Protein AF-A0A9X3LKQ3-F1 (afdb_monomer)

Mean predicted aligned error: 10.35 Å

pLDDT: mean 83.36, std 18.68, range [38.5, 97.44]

Nearest PDB structures (foldseek):
  5uvr-assembly1_A  TM=4.604E-01  e=7.797E-02  Pseudomonas aeruginosa
  2rjz-assembly1_B  TM=4.890E-01  e=1.522E-01  Pseudomonas aeruginosa PAO1
  2rjz-assembly1_A  TM=4.394E-01  e=2.474E-01  Pseudomonas aeruginosa PAO1
  3jc8-assembly1_Oa  TM=4.528E-01  e=5.793E-01  Myxococcus xanthus DK 1622
  3eoj-assembly1_A  TM=3.576E-01  e=2.062E-01  Prosthecochloris aestuarii

Structure (mmCIF, N/CA/C/O backbone):
data_AF-A0A9X3LKQ3-F1
#
_entry.id   AF-A0A9X3LKQ3-F1
#
loop_
_atom_site.group_PDB
_atom_site.id
_atom_site.type_symbol
_atom_site.label_atom_id
_atom_site.label_alt_id
_atom_site.label_comp_id
_atom_site.label_asym_id
_atom_site.label_entity_id
_atom_site.label_seq_id
_atom_site.pdbx_PDB_ins_code
_atom_site.Cartn_x
_atom_site.Cartn_y
_atom_site.Cartn_z
_atom_site.occupancy
_atom_site.B_iso_or_equiv
_atom_site.auth_seq_id
_atom_site.auth_comp_id
_atom_site.auth_asym_id
_atom_site.auth_atom_id
_atom_site.pdbx_PDB_model_num
ATOM 1 N N . MET A 1 1 ? -13.446 -62.967 35.010 1.00 42.59 1 MET A N 1
ATOM 2 C CA . MET A 1 1 ? -12.185 -63.269 34.289 1.00 42.59 1 MET A CA 1
ATOM 3 C C . MET A 1 1 ? -12.053 -62.316 33.106 1.00 42.59 1 MET A C 1
ATOM 5 O O . MET A 1 1 ? -13.062 -61.906 32.557 1.00 42.59 1 MET A O 1
ATOM 9 N N . LYS A 1 2 ? -10.825 -61.864 32.838 1.00 40.72 2 LYS A N 1
ATOM 10 C CA . LYS A 1 2 ? -10.453 -60.620 32.140 1.00 40.72 2 LYS A CA 1
ATOM 11 C C . LYS A 1 2 ? -10.626 -60.695 30.610 1.00 40.72 2 LYS A C 1
ATOM 13 O O . LYS A 1 2 ? -10.031 -61.564 29.980 1.00 40.72 2 LYS A O 1
ATOM 18 N N . SER A 1 3 ? -11.351 -59.740 30.025 1.00 40.75 3 SER A N 1
ATOM 19 C CA . SER A 1 3 ? -11.460 -59.526 28.573 1.00 40.75 3 SER A CA 1
ATOM 20 C C . SER A 1 3 ? -10.173 -58.905 28.017 1.00 40.75 3 SER A C 1
ATOM 22 O O . SER A 1 3 ? -9.785 -57.810 28.420 1.00 40.75 3 SER A O 1
ATOM 24 N N . ARG A 1 4 ? -9.495 -59.595 27.092 1.00 41.41 4 ARG A N 1
ATOM 25 C CA . ARG A 1 4 ? -8.286 -59.106 26.408 1.00 41.41 4 ARG A CA 1
ATOM 26 C C . ARG A 1 4 ? -8.652 -58.738 24.967 1.00 41.41 4 ARG A C 1
ATOM 28 O O . ARG A 1 4 ? -8.720 -59.603 24.105 1.00 41.41 4 ARG A O 1
ATOM 35 N N . ILE A 1 5 ? -8.896 -57.453 24.717 1.00 51.31 5 ILE A N 1
ATOM 36 C CA . ILE A 1 5 ? -9.089 -56.905 23.366 1.00 51.31 5 ILE A CA 1
ATOM 37 C C . ILE A 1 5 ? -7.702 -56.730 22.736 1.00 51.31 5 ILE A C 1
ATOM 39 O O . ILE A 1 5 ? -6.868 -55.982 23.240 1.00 51.31 5 ILE A O 1
ATOM 43 N N . THR A 1 6 ? -7.425 -57.474 21.666 1.00 46.53 6 THR A N 1
ATOM 44 C CA . THR A 1 6 ? -6.169 -57.405 20.907 1.00 46.53 6 THR A CA 1
ATOM 45 C C . THR A 1 6 ? -6.341 -56.466 19.718 1.00 46.53 6 THR A C 1
ATOM 47 O O . THR A 1 6 ? -6.842 -56.864 18.671 1.00 46.53 6 THR A O 1
ATOM 50 N N . THR A 1 7 ? -5.915 -55.213 19.856 1.00 48.91 7 THR A N 1
ATOM 51 C CA . THR A 1 7 ? -5.921 -54.247 18.748 1.00 48.91 7 THR A CA 1
ATOM 52 C C . THR A 1 7 ? -4.633 -54.398 17.939 1.00 48.91 7 THR A C 1
ATOM 54 O O . THR A 1 7 ? -3.566 -53.950 18.360 1.00 48.91 7 THR A O 1
ATOM 57 N N . ARG A 1 8 ? -4.702 -55.046 16.770 1.00 40.69 8 ARG A N 1
ATOM 58 C CA . ARG A 1 8 ? -3.599 -55.045 15.795 1.00 40.69 8 ARG A CA 1
ATOM 59 C C . ARG A 1 8 ? -3.522 -53.658 15.147 1.00 40.69 8 ARG A C 1
ATOM 61 O O . ARG A 1 8 ? -4.441 -53.260 14.441 1.00 40.69 8 ARG A O 1
ATOM 68 N N . ARG A 1 9 ? -2.441 -52.911 15.402 1.00 45.00 9 ARG A N 1
ATOM 69 C CA . ARG A 1 9 ? -2.123 -51.669 14.678 1.00 45.00 9 ARG A CA 1
ATOM 70 C C . ARG A 1 9 ? -1.637 -52.021 13.274 1.00 45.00 9 ARG A C 1
ATOM 72 O O . ARG A 1 9 ? -0.584 -52.633 13.122 1.00 45.00 9 ARG A O 1
ATOM 79 N N . THR A 1 10 ? -2.394 -51.616 12.266 1.00 48.59 10 THR A N 1
ATOM 80 C CA . THR A 1 10 ? -1.975 -51.641 10.863 1.00 48.59 10 THR A CA 1
ATOM 81 C C . THR A 1 10 ? -0.798 -50.672 10.669 1.00 48.59 10 THR A C 1
ATOM 83 O O . THR A 1 10 ? -0.885 -49.535 11.145 1.00 48.59 10 THR A O 1
ATOM 86 N N . PRO A 1 11 ? 0.304 -51.057 9.999 1.00 44.22 11 PRO A N 1
ATOM 87 C CA . PRO A 1 11 ? 1.369 -50.119 9.667 1.00 44.22 11 PRO A CA 1
ATOM 88 C C . PRO A 1 11 ? 0.859 -49.161 8.587 1.00 44.22 11 PRO A C 1
ATOM 90 O O . PRO A 1 11 ? 0.494 -49.587 7.494 1.00 44.22 11 PRO A O 1
ATOM 93 N N . ILE A 1 12 ? 0.820 -47.865 8.896 1.00 56.16 12 ILE A N 1
ATOM 94 C CA . ILE A 1 12 ? 0.547 -46.822 7.904 1.00 56.16 12 ILE A CA 1
ATOM 95 C C . ILE A 1 12 ? 1.735 -46.808 6.929 1.00 56.16 12 ILE A C 1
ATOM 97 O O . ILE A 1 12 ? 2.869 -46.619 7.385 1.00 56.16 12 ILE A O 1
ATOM 101 N N . PRO A 1 13 ? 1.530 -47.002 5.614 1.00 45.91 13 PRO A N 1
ATOM 102 C CA . PRO A 1 13 ? 2.606 -46.859 4.650 1.00 45.91 13 PRO A CA 1
ATOM 103 C C . PRO A 1 13 ? 3.106 -45.412 4.684 1.00 45.91 13 PRO A C 1
ATOM 105 O O . PRO A 1 13 ? 2.352 -44.465 4.453 1.00 45.91 13 PRO A O 1
ATOM 108 N N . ARG A 1 14 ? 4.395 -45.241 5.002 1.00 47.38 14 ARG A N 1
ATOM 109 C CA . ARG A 1 14 ? 5.134 -43.988 4.820 1.00 47.38 14 ARG A CA 1
ATOM 110 C C . ARG A 1 14 ? 5.293 -43.740 3.321 1.00 47.38 14 ARG A C 1
ATOM 112 O O . ARG A 1 14 ? 6.370 -43.918 2.762 1.00 47.38 14 ARG A O 1
ATOM 119 N N . SER A 1 15 ? 4.214 -43.323 2.674 1.00 44.22 15 SER A N 1
ATOM 120 C CA . SER A 1 15 ? 4.303 -42.610 1.410 1.00 44.22 15 SER A CA 1
ATOM 121 C C . SER A 1 15 ? 5.034 -41.314 1.723 1.00 44.22 15 SER A C 1
ATOM 123 O O . SER A 1 15 ? 4.549 -40.485 2.496 1.00 44.22 15 SER A O 1
ATOM 125 N N . ALA A 1 16 ? 6.251 -41.198 1.206 1.00 46.69 16 ALA A N 1
ATOM 126 C CA . ALA A 1 16 ? 7.078 -40.020 1.323 1.00 46.69 16 ALA A CA 1
ATOM 127 C C . ALA A 1 16 ? 6.279 -38.790 0.875 1.00 46.69 16 ALA A C 1
ATOM 129 O O . ALA A 1 16 ? 6.131 -38.528 -0.316 1.00 46.69 16 ALA A O 1
ATOM 130 N N . ILE A 1 17 ? 5.787 -38.003 1.834 1.00 48.41 17 ILE A N 1
ATOM 131 C CA . ILE A 1 17 ? 5.492 -36.596 1.590 1.00 48.41 17 ILE A CA 1
ATOM 132 C C . ILE A 1 17 ? 6.864 -35.936 1.458 1.00 48.41 17 ILE A C 1
ATOM 134 O O . ILE A 1 17 ? 7.395 -35.353 2.404 1.00 48.41 17 ILE A O 1
ATOM 138 N N . GLN A 1 18 ? 7.475 -36.094 0.283 1.00 42.62 18 GLN A N 1
ATOM 139 C CA . GLN A 1 18 ? 8.496 -35.179 -0.194 1.00 42.62 18 GLN A CA 1
ATOM 140 C C . GLN A 1 18 ? 7.817 -33.814 -0.278 1.00 42.62 18 GLN A C 1
ATOM 142 O O . GLN A 1 18 ? 7.178 -33.466 -1.266 1.00 42.62 18 GLN A O 1
ATOM 147 N N . ARG A 1 19 ? 7.897 -33.044 0.808 1.00 43.25 19 ARG A N 1
ATOM 148 C CA . ARG A 1 19 ? 7.698 -31.603 0.732 1.00 43.25 19 ARG A CA 1
ATOM 149 C C . ARG A 1 19 ? 8.814 -31.084 -0.174 1.00 43.25 19 ARG A C 1
ATOM 151 O O . ARG A 1 19 ? 9.975 -31.289 0.187 1.00 43.25 19 ARG A O 1
ATOM 158 N N . PRO A 1 20 ? 8.531 -30.419 -1.304 1.00 38.50 20 PRO A N 1
ATOM 159 C CA . PRO A 1 20 ? 9.568 -29.660 -1.975 1.00 38.50 20 PRO A CA 1
ATOM 160 C C . PRO A 1 20 ? 9.993 -28.529 -1.031 1.00 38.50 20 PRO A C 1
ATOM 162 O O . PRO A 1 20 ? 9.312 -27.515 -0.872 1.00 38.50 20 PRO A O 1
ATOM 165 N N . ALA A 1 21 ? 11.117 -28.733 -0.351 1.00 43.16 21 ALA A N 1
ATOM 166 C CA . ALA A 1 21 ? 11.830 -27.702 0.376 1.00 43.16 21 ALA A CA 1
ATOM 167 C C . ALA A 1 21 ? 12.446 -26.740 -0.650 1.00 43.16 21 ALA A C 1
ATOM 169 O O . ALA A 1 21 ? 13.579 -26.960 -1.053 1.00 43.16 21 ALA A O 1
ATOM 170 N N . ASN A 1 22 ? 11.664 -25.766 -1.146 1.00 41.41 22 ASN A N 1
ATOM 171 C CA . ASN A 1 22 ? 12.121 -24.471 -1.702 1.00 41.41 22 ASN A CA 1
ATOM 172 C C . ASN A 1 22 ? 11.074 -23.691 -2.518 1.00 41.41 22 ASN A C 1
ATOM 174 O O . ASN A 1 22 ? 11.442 -22.814 -3.301 1.00 41.41 22 ASN A O 1
ATOM 178 N N . GLN A 1 23 ? 9.770 -23.903 -2.329 1.00 40.22 23 GLN A N 1
ATOM 179 C CA . GLN A 1 23 ? 8.820 -22.908 -2.832 1.00 40.22 23 GLN A CA 1
ATOM 180 C C . GLN A 1 23 ? 8.925 -21.659 -1.950 1.00 40.22 23 GLN A C 1
ATOM 182 O O . GLN A 1 23 ? 8.255 -21.536 -0.924 1.00 40.22 23 GLN A O 1
ATOM 187 N N . ARG A 1 24 ? 9.815 -20.730 -2.339 1.00 45.97 24 ARG A N 1
ATOM 188 C CA . ARG A 1 24 ? 9.691 -19.322 -1.946 1.00 45.97 24 ARG A CA 1
ATOM 189 C C . ARG A 1 24 ? 8.218 -18.964 -2.159 1.00 45.97 24 ARG A C 1
ATOM 191 O O . ARG A 1 24 ? 7.687 -19.362 -3.199 1.00 45.97 24 ARG A O 1
ATOM 198 N N . PRO A 1 25 ? 7.543 -18.291 -1.210 1.00 49.34 25 PRO A N 1
ATOM 199 C CA . PRO A 1 25 ? 6.167 -17.876 -1.437 1.00 49.34 25 PRO A CA 1
ATOM 200 C C . PRO A 1 25 ? 6.141 -17.158 -2.783 1.00 49.34 25 PRO A C 1
ATOM 202 O O . PRO A 1 25 ? 6.891 -16.200 -2.968 1.00 49.34 25 PRO A O 1
ATOM 205 N N . SER A 1 26 ? 5.390 -17.700 -3.743 1.00 59.72 26 SER A N 1
ATOM 206 C CA . SER A 1 26 ? 5.282 -17.128 -5.076 1.00 59.72 26 SER A CA 1
ATOM 207 C C . SER A 1 26 ? 4.672 -15.746 -4.899 1.00 59.72 26 SER A C 1
ATOM 209 O O . SER A 1 26 ? 3.469 -15.618 -4.651 1.00 59.72 26 SER A O 1
ATOM 211 N N . THR A 1 27 ? 5.518 -14.720 -4.913 1.00 79.38 27 THR A N 1
ATOM 212 C CA . THR A 1 27 ? 5.077 -13.333 -4.933 1.00 79.38 27 THR A CA 1
ATOM 213 C C . THR A 1 27 ? 4.201 -13.191 -6.171 1.00 79.38 27 THR A C 1
ATOM 215 O O . THR A 1 27 ? 4.642 -13.521 -7.270 1.00 79.38 27 THR A O 1
ATOM 218 N N . ARG A 1 28 ? 2.932 -12.812 -5.988 1.00 90.88 28 ARG A N 1
ATOM 219 C CA . ARG A 1 28 ? 2.023 -12.600 -7.121 1.00 90.88 28 ARG A CA 1
ATOM 220 C C . ARG A 1 28 ? 2.599 -11.498 -8.001 1.00 90.88 28 ARG A C 1
ATOM 222 O O . ARG A 1 28 ? 3.125 -10.528 -7.461 1.00 90.88 28 ARG A O 1
ATOM 229 N N . SER A 1 29 ? 2.474 -11.661 -9.312 1.00 92.88 29 SER A N 1
ATOM 230 C CA . SER A 1 29 ? 2.959 -10.694 -10.290 1.00 92.88 29 SER A CA 1
ATOM 231 C C . SER A 1 29 ? 1.827 -10.222 -11.191 1.00 92.88 29 SER A C 1
ATOM 233 O O . SER A 1 29 ? 0.917 -10.995 -11.499 1.00 92.88 29 SER A O 1
ATOM 235 N N . PHE A 1 30 ? 1.874 -8.952 -11.582 1.00 94.50 30 PHE A N 1
ATOM 236 C CA . PHE A 1 30 ? 0.881 -8.296 -12.432 1.00 94.50 30 PHE A CA 1
ATOM 237 C C . PHE A 1 30 ? 1.586 -7.486 -13.512 1.00 94.50 30 PHE A C 1
ATOM 239 O O . PHE A 1 30 ? 2.654 -6.941 -13.268 1.00 94.50 30 PHE A O 1
ATOM 246 N N . ALA A 1 31 ? 0.985 -7.345 -14.689 1.00 91.81 31 ALA A N 1
ATOM 247 C CA . ALA A 1 31 ? 1.538 -6.468 -15.714 1.00 91.81 31 ALA A CA 1
ATOM 248 C C . ALA A 1 31 ? 1.286 -4.990 -15.369 1.00 91.81 31 ALA A C 1
ATOM 250 O O . ALA A 1 31 ? 0.206 -4.633 -14.892 1.00 91.81 31 ALA A O 1
ATOM 251 N N . LEU A 1 32 ? 2.243 -4.111 -15.680 1.00 88.06 32 LEU A N 1
ATOM 252 C CA . LEU A 1 32 ? 2.098 -2.656 -15.540 1.00 88.06 32 LEU A CA 1
ATOM 253 C C . LEU A 1 32 ? 0.944 -2.103 -16.391 1.00 88.06 32 LEU A C 1
ATOM 255 O O . LEU A 1 32 ? 0.324 -1.109 -16.023 1.00 88.06 32 LEU A O 1
ATOM 259 N N . SER A 1 33 ? 0.616 -2.779 -17.497 1.00 87.12 33 SER A N 1
ATOM 260 C CA . SER A 1 33 ? -0.542 -2.477 -18.345 1.00 87.12 33 SER A CA 1
ATOM 261 C C . SER A 1 33 ? -1.892 -2.791 -17.684 1.00 87.12 33 SER A C 1
ATOM 263 O O . SER A 1 33 ? -2.927 -2.349 -18.178 1.00 87.12 33 SER A O 1
ATOM 265 N N . GLU A 1 34 ? -1.907 -3.504 -16.552 1.00 90.69 34 GLU A N 1
ATOM 266 C CA . GLU A 1 34 ? -3.110 -3.884 -15.805 1.00 90.69 34 GLU A CA 1
ATOM 267 C C . GLU A 1 34 ? -3.142 -3.267 -14.384 1.00 90.69 34 GLU A C 1
ATOM 269 O O . GLU A 1 34 ? -3.330 -3.985 -13.390 1.00 90.69 34 GLU A O 1
ATOM 274 N N . PRO A 1 35 ? -3.025 -1.931 -14.232 1.00 90.38 35 PRO A N 1
ATOM 275 C CA . PRO A 1 35 ? -2.882 -1.289 -12.921 1.00 90.38 35 PRO A CA 1
ATOM 276 C C . PRO A 1 35 ? -4.096 -1.522 -12.010 1.00 90.38 35 PRO A C 1
ATOM 278 O O . PRO A 1 35 ? -3.962 -1.609 -10.791 1.00 90.38 35 PRO A O 1
ATOM 281 N N . HIS A 1 36 ? -5.288 -1.709 -12.583 1.00 91.81 36 HIS A N 1
ATOM 282 C CA . HIS A 1 36 ? -6.500 -2.024 -11.826 1.00 91.81 36 HIS A CA 1
ATOM 283 C C . HIS A 1 36 ? -6.438 -3.384 -11.123 1.00 91.81 36 HIS A C 1
ATOM 285 O O . HIS A 1 36 ? -6.968 -3.518 -10.019 1.00 91.81 36 HIS A O 1
ATOM 291 N N . ARG A 1 37 ? -5.794 -4.391 -11.729 1.00 93.19 37 ARG A N 1
ATOM 292 C CA . ARG A 1 37 ? -5.643 -5.717 -11.112 1.00 93.19 37 ARG A CA 1
ATOM 293 C C . ARG A 1 37 ? -4.616 -5.683 -9.990 1.00 93.19 37 ARG A C 1
ATOM 295 O O . ARG A 1 37 ? -4.909 -6.172 -8.902 1.00 93.19 37 ARG A O 1
ATOM 302 N N . ALA A 1 38 ? -3.482 -5.025 -10.223 1.00 93.88 38 ALA A N 1
ATOM 303 C CA . ALA A 1 38 ? -2.487 -4.759 -9.188 1.00 93.88 38 ALA A CA 1
ATOM 304 C C . ALA A 1 38 ? -3.104 -3.994 -7.999 1.00 93.88 38 ALA A C 1
ATOM 306 O O . ALA A 1 38 ? -2.916 -4.360 -6.838 1.00 93.88 38 ALA A O 1
ATOM 30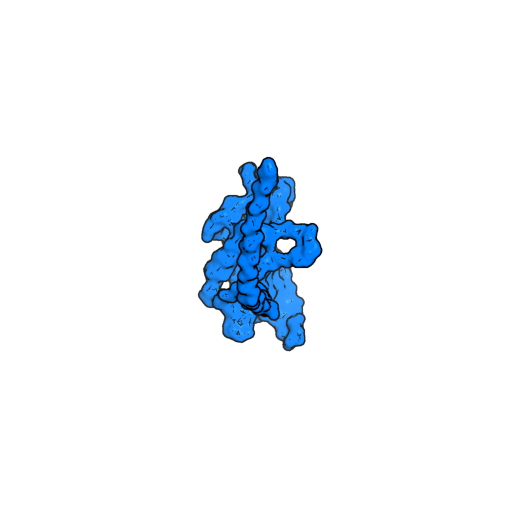7 N N . ALA A 1 39 ? -3.936 -2.985 -8.272 1.00 93.88 39 ALA A N 1
ATOM 308 C CA . ALA A 1 39 ? -4.637 -2.246 -7.228 1.00 93.88 39 ALA A CA 1
ATOM 309 C C . ALA A 1 39 ? -5.685 -3.088 -6.482 1.00 93.88 39 ALA A C 1
ATOM 311 O O . ALA A 1 39 ? -5.826 -2.973 -5.261 1.00 93.88 39 ALA A O 1
ATOM 312 N N . ALA A 1 40 ? -6.422 -3.950 -7.187 1.00 92.44 40 ALA A N 1
ATOM 313 C CA . ALA A 1 40 ? -7.363 -4.880 -6.568 1.00 92.44 40 ALA A CA 1
ATOM 314 C C . ALA A 1 40 ? -6.650 -5.875 -5.636 1.00 92.44 40 ALA A C 1
ATOM 316 O O . ALA A 1 40 ? -7.154 -6.157 -4.544 1.00 92.44 40 ALA A O 1
ATOM 317 N N . GLU A 1 41 ? -5.461 -6.347 -6.020 1.00 94.50 41 GLU A N 1
ATOM 318 C CA . GLU A 1 41 ? -4.618 -7.186 -5.168 1.00 94.50 41 GLU A CA 1
ATOM 319 C C . GLU A 1 41 ? -4.165 -6.435 -3.915 1.00 94.50 41 GLU A C 1
ATOM 321 O O . GLU A 1 41 ? -4.345 -6.939 -2.807 1.00 94.50 41 GLU A O 1
ATOM 326 N N . ALA A 1 42 ? -3.652 -5.210 -4.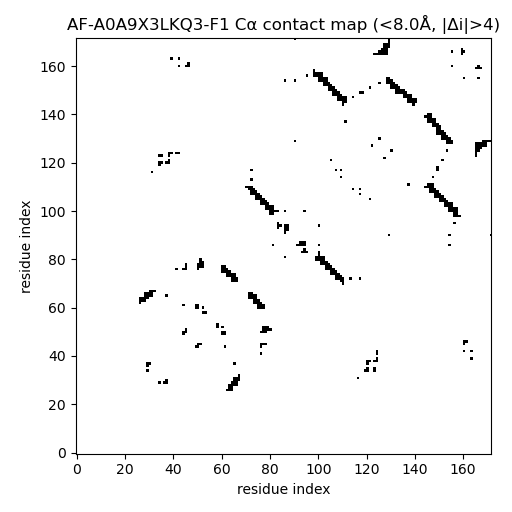054 1.00 94.50 42 ALA A N 1
ATOM 327 C CA . ALA A 1 42 ? -3.248 -4.397 -2.908 1.00 94.50 42 ALA A CA 1
ATOM 328 C C . ALA A 1 42 ? -4.398 -4.228 -1.897 1.00 94.50 42 ALA A C 1
ATOM 330 O O . ALA A 1 42 ? -4.219 -4.428 -0.693 1.00 94.50 42 ALA A O 1
ATOM 331 N N . ARG A 1 43 ? -5.617 -3.956 -2.381 1.00 92.38 43 ARG A N 1
ATOM 332 C CA . ARG A 1 43 ? -6.824 -3.883 -1.538 1.00 92.38 43 ARG A CA 1
ATOM 333 C C . ARG A 1 43 ? -7.196 -5.224 -0.910 1.00 92.38 43 ARG A C 1
ATOM 335 O O . ARG A 1 43 ? -7.642 -5.277 0.236 1.00 92.38 43 ARG A O 1
ATOM 342 N N . ALA A 1 44 ? -7.028 -6.333 -1.628 1.00 92.62 44 ALA A N 1
ATOM 343 C CA . ALA A 1 44 ? -7.191 -7.668 -1.052 1.00 92.62 44 ALA A CA 1
ATOM 344 C C . ALA A 1 44 ? -6.186 -7.922 0.084 1.00 92.62 44 ALA A C 1
ATOM 346 O O . ALA A 1 44 ? -6.577 -8.400 1.152 1.00 92.62 44 ALA A O 1
ATOM 347 N N . MET A 1 45 ? -4.926 -7.518 -0.090 1.00 94.94 45 MET A N 1
ATOM 348 C CA . MET A 1 45 ? -3.903 -7.614 0.951 1.00 94.94 45 MET A CA 1
ATOM 349 C C . MET A 1 45 ? -4.229 -6.739 2.166 1.00 94.94 45 MET A C 1
ATOM 351 O O . MET A 1 45 ? -4.065 -7.194 3.301 1.00 94.94 45 MET A O 1
ATOM 355 N N . LEU A 1 46 ? -4.753 -5.525 1.967 1.00 94.44 46 LEU A N 1
ATOM 356 C CA . LEU A 1 46 ? -5.175 -4.651 3.069 1.00 94.44 46 LEU A CA 1
ATOM 357 C C . LEU A 1 46 ? -6.281 -5.269 3.925 1.00 94.44 46 LEU A C 1
ATOM 359 O O . LEU A 1 46 ? -6.246 -5.141 5.146 1.00 94.44 46 LEU A O 1
ATOM 363 N N . ARG A 1 47 ? -7.217 -6.011 3.331 1.00 93.00 47 ARG A N 1
ATOM 364 C CA . ARG A 1 47 ? -8.255 -6.737 4.086 1.00 93.00 47 ARG A CA 1
ATOM 365 C C . ARG A 1 47 ? -7.680 -7.880 4.917 1.00 93.00 47 ARG A C 1
ATOM 367 O O . ARG A 1 47 ? -8.187 -8.179 5.999 1.00 93.00 47 ARG A O 1
ATOM 374 N N . HIS A 1 48 ? -6.596 -8.492 4.449 1.00 92.62 48 HIS A N 1
ATOM 375 C CA . HIS A 1 48 ? -5.990 -9.640 5.106 1.00 92.62 48 HIS A CA 1
ATOM 376 C C . HIS A 1 48 ? -5.347 -9.261 6.461 1.00 92.62 48 HIS A C 1
ATOM 378 O O . HIS A 1 48 ? -4.686 -8.226 6.560 1.00 92.62 48 HIS A O 1
ATOM 384 N N . PRO A 1 49 ? -5.436 -10.096 7.518 1.00 90.94 49 PRO A N 1
ATOM 385 C CA . PRO A 1 49 ? -4.819 -9.808 8.822 1.00 90.94 49 PRO A CA 1
ATOM 386 C C . PRO A 1 49 ? -3.292 -9.640 8.797 1.00 90.94 49 PRO A C 1
ATOM 388 O O . PRO A 1 49 ? -2.715 -9.104 9.739 1.00 90.94 49 PRO A O 1
ATOM 391 N N . ARG A 1 50 ? -2.629 -10.118 7.735 1.00 91.19 50 ARG A N 1
ATOM 392 C CA . ARG A 1 50 ? -1.168 -10.019 7.557 1.00 91.19 50 ARG A CA 1
ATOM 393 C C . ARG A 1 50 ? -0.693 -8.598 7.245 1.00 91.19 50 ARG A C 1
ATOM 395 O O . ARG A 1 50 ? 0.445 -8.286 7.571 1.00 91.19 50 ARG A O 1
ATOM 402 N N . SER A 1 51 ? -1.537 -7.757 6.643 1.00 93.81 51 SER A N 1
ATOM 403 C CA . SER A 1 51 ? -1.188 -6.352 6.391 1.00 93.81 51 SER A CA 1
ATOM 404 C C . SER A 1 51 ? -1.157 -5.521 7.669 1.00 93.81 51 SER A C 1
ATOM 406 O O . SER A 1 51 ? -0.493 -4.490 7.698 1.00 93.81 51 SER A O 1
ATOM 408 N N . LEU A 1 52 ? -1.841 -5.962 8.731 1.00 94.62 52 LEU A N 1
ATOM 409 C CA . LEU A 1 52 ? -1.795 -5.287 10.020 1.00 94.62 52 LEU A CA 1
ATOM 410 C C . LEU A 1 52 ? -0.397 -5.445 10.627 1.00 94.62 52 LEU A C 1
ATOM 412 O O . LEU A 1 52 ? 0.027 -6.567 10.914 1.00 94.62 52 LEU A O 1
ATOM 416 N N . ILE A 1 53 ? 0.296 -4.321 10.826 1.00 92.25 53 ILE A N 1
ATOM 417 C CA . ILE A 1 53 ? 1.638 -4.278 11.411 1.00 92.25 53 ILE A CA 1
ATOM 418 C C . ILE A 1 53 ? 1.612 -4.964 12.776 1.00 92.25 53 ILE A C 1
ATOM 420 O O . ILE A 1 53 ? 0.828 -4.601 13.658 1.00 92.25 53 ILE A O 1
ATOM 424 N N . ARG A 1 54 ? 2.500 -5.946 12.951 1.00 84.06 54 ARG A N 1
ATOM 425 C CA . ARG A 1 54 ? 2.738 -6.619 14.227 1.00 84.06 54 ARG A CA 1
ATOM 426 C C . ARG A 1 54 ? 4.157 -6.327 14.679 1.00 84.06 54 ARG A C 1
ATOM 428 O O . ARG A 1 54 ? 5.099 -6.503 13.912 1.00 84.06 54 ARG A O 1
ATOM 435 N N . ILE A 1 55 ? 4.307 -5.917 15.935 1.00 77.69 55 ILE A N 1
ATOM 436 C CA . ILE A 1 55 ? 5.614 -5.753 16.580 1.00 77.69 55 ILE A CA 1
ATOM 437 C C . ILE A 1 55 ? 6.097 -7.154 16.968 1.00 77.69 55 ILE A C 1
ATOM 439 O O . ILE A 1 55 ? 5.999 -7.581 18.114 1.00 77.69 55 ILE A O 1
ATOM 443 N N . THR A 1 56 ? 6.496 -7.937 15.972 1.00 79.69 56 THR A N 1
ATOM 444 C CA . THR A 1 56 ? 6.996 -9.302 16.148 1.00 79.69 56 THR A CA 1
ATOM 445 C C . THR A 1 56 ? 8.255 -9.454 15.301 1.00 79.69 56 THR A C 1
ATOM 447 O O . THR A 1 56 ? 8.244 -9.014 14.146 1.00 79.69 56 THR A O 1
ATOM 450 N N . PRO A 1 57 ? 9.337 -10.056 15.828 1.00 80.25 57 PRO A N 1
ATOM 451 C CA . PRO A 1 57 ? 10.556 -10.269 15.056 1.00 80.25 57 PRO A CA 1
ATOM 452 C C . PRO A 1 57 ? 10.270 -10.988 13.734 1.00 80.25 57 PRO A C 1
ATOM 454 O O . PRO A 1 57 ? 9.541 -11.979 13.701 1.00 80.25 57 PRO A O 1
ATOM 457 N N . GLY A 1 58 ? 10.828 -10.471 12.639 1.00 82.81 58 GLY A N 1
ATOM 458 C CA . GLY A 1 58 ? 10.667 -11.053 11.305 1.00 82.81 58 GLY A CA 1
ATOM 459 C C . GLY A 1 58 ? 9.328 -10.769 10.616 1.00 82.81 58 GLY A C 1
ATOM 460 O O . GLY A 1 58 ? 9.093 -11.306 9.532 1.00 82.81 58 GLY A O 1
ATOM 461 N N . TRP A 1 59 ? 8.450 -9.933 11.187 1.00 87.38 59 TRP A N 1
ATOM 462 C CA . TRP A 1 59 ? 7.285 -9.450 10.444 1.00 87.38 59 TRP A CA 1
ATOM 463 C C . TRP A 1 59 ? 7.738 -8.643 9.220 1.00 87.38 59 TRP A C 1
ATOM 465 O O . TRP A 1 59 ? 8.613 -7.785 9.308 1.00 87.38 59 TRP A O 1
ATOM 475 N N . GLN A 1 60 ? 7.124 -8.928 8.075 1.00 88.88 60 GLN A N 1
ATOM 476 C CA . GLN A 1 60 ? 7.327 -8.205 6.825 1.00 88.88 60 GLN A CA 1
ATOM 477 C C . GLN A 1 60 ? 5.965 -7.877 6.224 1.00 88.88 60 GLN A C 1
ATOM 479 O O . GLN A 1 60 ? 5.061 -8.727 6.234 1.00 88.88 60 GLN A O 1
ATOM 484 N N . ALA A 1 61 ? 5.844 -6.668 5.676 1.00 91.69 61 ALA A N 1
ATOM 485 C CA . ALA A 1 61 ? 4.651 -6.255 4.955 1.00 91.69 61 ALA A CA 1
ATOM 486 C C . ALA A 1 61 ? 4.366 -7.236 3.801 1.00 91.69 61 ALA A C 1
ATOM 488 O O . ALA A 1 61 ? 5.302 -7.671 3.118 1.00 91.69 61 ALA A O 1
ATOM 489 N N . PRO A 1 62 ? 3.100 -7.639 3.581 1.00 94.75 62 PRO A N 1
ATOM 490 C CA . PRO A 1 62 ? 2.741 -8.378 2.381 1.00 94.75 62 PRO A CA 1
ATOM 491 C C . PRO A 1 62 ? 3.097 -7.555 1.138 1.00 94.75 62 PRO A C 1
ATOM 493 O O . PRO A 1 62 ? 3.009 -6.325 1.143 1.00 94.75 62 PRO A O 1
ATOM 496 N N . ARG A 1 63 ? 3.536 -8.260 0.094 1.00 95.88 63 ARG A N 1
ATOM 497 C CA . ARG A 1 63 ? 4.068 -7.653 -1.121 1.00 95.88 63 ARG A CA 1
ATOM 498 C C . ARG A 1 63 ? 3.728 -8.452 -2.366 1.00 95.88 63 ARG A C 1
ATOM 500 O O . ARG A 1 63 ? 3.547 -9.670 -2.283 1.00 95.88 63 ARG A O 1
ATOM 507 N N . PHE A 1 64 ? 3.682 -7.764 -3.495 1.00 96.25 64 PHE A N 1
ATOM 508 C CA . PHE A 1 64 ? 3.514 -8.323 -4.834 1.00 96.25 64 PHE A CA 1
ATOM 509 C C . PHE A 1 64 ? 4.392 -7.555 -5.828 1.00 96.25 64 PHE A C 1
ATOM 511 O O . PHE A 1 64 ? 4.914 -6.489 -5.501 1.00 96.25 64 PHE A O 1
ATOM 518 N N . THR A 1 65 ? 4.572 -8.098 -7.026 1.00 96.62 65 THR A N 1
ATOM 519 C CA . THR A 1 65 ? 5.371 -7.482 -8.087 1.00 96.62 65 THR A CA 1
ATOM 520 C C . THR A 1 65 ? 4.497 -6.943 -9.209 1.00 96.62 65 THR A C 1
ATOM 522 O O . THR A 1 65 ? 3.423 -7.476 -9.494 1.00 96.62 65 THR A O 1
ATOM 525 N N . VAL A 1 66 ? 4.967 -5.879 -9.852 1.00 96.06 66 VAL A N 1
ATOM 526 C CA . VAL A 1 66 ? 4.407 -5.348 -11.093 1.00 96.06 66 VAL A CA 1
ATOM 527 C C . VAL A 1 66 ? 5.500 -5.341 -12.153 1.00 96.06 66 VAL A C 1
ATOM 529 O O . VAL A 1 66 ? 6.562 -4.766 -11.939 1.00 96.06 66 VAL A O 1
ATOM 532 N N . GLU A 1 67 ? 5.259 -5.998 -13.278 1.00 95.50 67 GLU A N 1
ATOM 533 C CA . GLU A 1 67 ? 6.231 -6.231 -14.347 1.00 95.50 67 GLU A CA 1
ATOM 534 C C . GLU A 1 67 ? 6.003 -5.301 -15.538 1.00 95.50 67 GLU A C 1
ATOM 536 O O . GLU A 1 67 ? 4.867 -5.057 -15.956 1.00 95.50 67 GLU A O 1
ATOM 541 N N . ALA A 1 68 ? 7.099 -4.811 -16.114 1.00 92.25 68 ALA A N 1
ATOM 542 C CA . ALA A 1 68 ? 7.112 -3.986 -17.314 1.00 92.25 68 ALA A CA 1
ATOM 543 C C . ALA A 1 68 ? 8.302 -4.382 -18.198 1.00 92.25 68 ALA A C 1
ATOM 545 O O . ALA A 1 68 ? 9.419 -3.888 -18.026 1.00 92.25 68 ALA A O 1
ATOM 546 N N . GLY A 1 69 ? 8.068 -5.322 -19.119 1.00 89.06 69 GLY A N 1
ATOM 547 C CA . GLY A 1 69 ? 9.153 -5.993 -19.838 1.00 89.06 69 GLY A CA 1
ATOM 548 C C . GLY A 1 69 ? 10.062 -6.730 -18.852 1.00 89.06 69 GLY A C 1
ATOM 549 O O . GLY A 1 69 ? 9.570 -7.466 -18.002 1.00 89.06 69 GLY A O 1
ATOM 550 N N . ASP A 1 70 ? 11.366 -6.465 -18.919 1.00 88.88 70 ASP A N 1
ATOM 551 C CA . ASP A 1 70 ? 12.371 -7.070 -18.029 1.00 88.88 70 ASP A CA 1
ATOM 552 C C . ASP A 1 70 ? 12.528 -6.338 -16.682 1.00 88.88 70 ASP A C 1
ATOM 554 O O . ASP A 1 70 ? 13.367 -6.700 -15.858 1.00 88.88 70 ASP A O 1
ATOM 558 N N . SER A 1 71 ? 11.751 -5.276 -16.453 1.00 91.31 71 SER A N 1
ATOM 559 C CA . SER A 1 71 ? 11.772 -4.513 -15.204 1.00 91.31 71 SER A CA 1
ATOM 560 C C . SER A 1 71 ? 10.653 -4.927 -14.262 1.00 91.31 71 S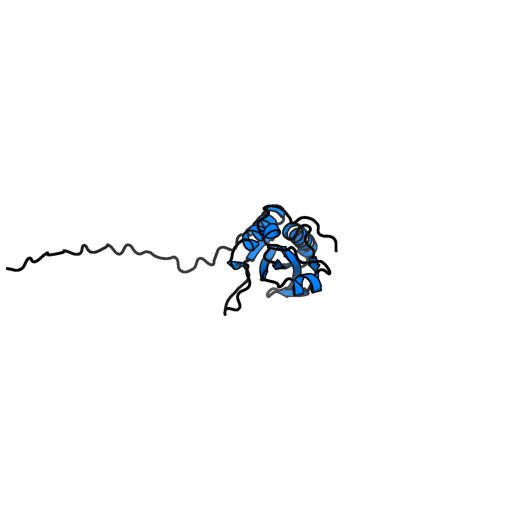ER A C 1
ATOM 562 O O . SER A 1 71 ? 9.566 -5.330 -14.678 1.00 91.31 71 SER A O 1
ATOM 564 N N . THR A 1 72 ? 10.902 -4.781 -12.964 1.00 94.25 72 THR A N 1
ATOM 565 C CA . THR A 1 72 ? 9.933 -5.120 -11.924 1.00 94.25 72 THR A CA 1
ATOM 566 C C . THR A 1 72 ? 9.876 -4.028 -10.867 1.00 94.25 72 THR A C 1
ATOM 568 O O . THR A 1 72 ? 10.905 -3.594 -10.357 1.00 94.25 72 THR A O 1
ATOM 571 N N . ALA A 1 73 ? 8.661 -3.631 -10.504 1.00 95.31 73 ALA A N 1
ATOM 572 C CA . ALA A 1 73 ? 8.362 -2.845 -9.321 1.00 95.31 73 ALA A CA 1
ATOM 573 C C . ALA A 1 73 ? 7.879 -3.766 -8.192 1.00 95.31 73 ALA A C 1
ATOM 575 O O . ALA A 1 73 ? 7.046 -4.647 -8.410 1.00 95.31 73 ALA A O 1
ATOM 576 N N . MET A 1 74 ? 8.377 -3.565 -6.976 1.00 96.75 74 MET A N 1
ATOM 577 C CA . MET A 1 74 ? 7.929 -4.271 -5.779 1.00 96.75 74 MET A CA 1
ATOM 578 C C . MET A 1 74 ? 6.980 -3.380 -4.988 1.00 96.75 74 MET A C 1
ATOM 580 O O . MET A 1 74 ? 7.371 -2.309 -4.532 1.00 96.75 74 MET A O 1
ATOM 584 N N . VAL A 1 75 ? 5.750 -3.842 -4.779 1.00 97.12 75 VAL A N 1
ATOM 585 C CA . VAL A 1 75 ? 4.729 -3.114 -4.023 1.00 97.12 75 VAL A CA 1
ATOM 586 C C . VAL A 1 75 ? 4.577 -3.742 -2.648 1.00 97.12 75 VAL A C 1
ATOM 588 O O . VAL A 1 75 ? 4.270 -4.930 -2.542 1.00 97.12 75 VAL A O 1
ATOM 591 N N . HIS A 1 76 ? 4.739 -2.949 -1.594 1.00 97.00 76 HIS A N 1
ATOM 592 C CA . HIS A 1 76 ? 4.487 -3.347 -0.214 1.00 97.00 76 HIS A CA 1
ATOM 593 C C . HIS A 1 76 ? 3.247 -2.647 0.317 1.00 97.00 76 HIS A C 1
ATOM 595 O O . HIS A 1 76 ? 3.003 -1.472 0.049 1.00 97.00 76 HIS A O 1
ATOM 601 N N . VAL A 1 77 ? 2.461 -3.376 1.105 1.00 96.19 77 VAL A N 1
ATOM 602 C CA . VAL A 1 77 ? 1.182 -2.877 1.597 1.00 96.19 77 VAL A CA 1
ATOM 603 C C . VAL A 1 77 ? 1.034 -3.212 3.069 1.00 96.19 77 VAL A C 1
ATOM 605 O O . VAL A 1 77 ? 1.130 -4.368 3.472 1.00 96.19 77 VAL A O 1
ATOM 608 N N . SER A 1 78 ? 0.775 -2.212 3.899 1.00 96.81 78 SER A N 1
ATOM 609 C CA . SER A 1 78 ? 0.574 -2.424 5.329 1.00 96.81 78 SER A CA 1
ATOM 610 C C . SER A 1 78 ? -0.450 -1.462 5.905 1.00 96.81 78 SER A C 1
ATOM 612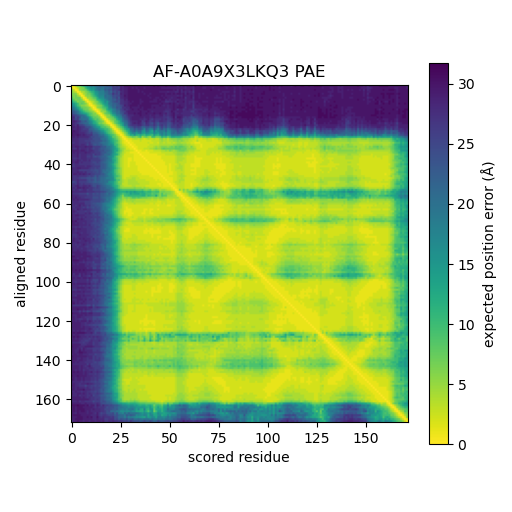 O O . SER A 1 78 ? -0.808 -0.456 5.297 1.00 96.81 78 SER A O 1
ATOM 614 N N . ARG A 1 79 ? -0.949 -1.792 7.093 1.00 96.19 79 ARG A N 1
ATOM 615 C CA . ARG A 1 79 ? -1.843 -0.933 7.859 1.00 96.19 79 ARG A CA 1
ATOM 616 C C . ARG A 1 79 ? -1.534 -0.998 9.342 1.00 96.19 79 ARG A C 1
ATOM 618 O O . ARG A 1 79 ? -1.110 -2.030 9.859 1.00 96.19 79 ARG A O 1
ATOM 625 N N . ARG A 1 80 ? -1.817 0.084 10.054 1.00 95.38 80 ARG A N 1
ATOM 626 C CA . ARG A 1 80 ? -1.691 0.182 11.509 1.00 95.38 80 ARG A CA 1
ATOM 627 C C . ARG A 1 80 ? -2.983 0.727 12.093 1.00 95.38 80 ARG A C 1
ATOM 629 O O . ARG A 1 80 ? -3.512 1.702 11.576 1.00 95.38 80 ARG A O 1
ATOM 636 N N . ARG A 1 81 ? -3.465 0.132 13.188 1.00 95.25 81 ARG A N 1
ATOM 637 C CA . ARG A 1 81 ? -4.596 0.693 13.941 1.00 95.25 81 ARG A CA 1
ATOM 638 C C . ARG A 1 81 ? -4.237 2.051 14.535 1.00 95.25 81 ARG A C 1
ATOM 640 O O . ARG A 1 81 ? -3.130 2.237 15.043 1.00 95.25 81 ARG A O 1
ATOM 647 N N . MET A 1 82 ? -5.195 2.962 14.509 1.00 94.38 82 MET A N 1
ATOM 648 C CA . MET A 1 82 ? -5.068 4.311 15.041 1.00 94.38 82 MET A CA 1
ATOM 649 C C . MET A 1 82 ? -6.138 4.598 16.084 1.00 94.38 82 MET A C 1
ATOM 651 O O . MET A 1 82 ? -7.224 4.026 16.064 1.00 94.38 82 MET A O 1
ATOM 655 N N . THR A 1 83 ? -5.835 5.535 16.976 1.00 95.06 83 THR A N 1
ATOM 656 C CA . THR A 1 83 ? -6.834 6.103 17.879 1.00 95.06 83 THR A CA 1
ATOM 657 C C . THR A 1 83 ? -7.588 7.248 17.190 1.00 95.06 83 THR A C 1
ATOM 659 O O . THR A 1 83 ? -7.012 7.925 16.331 1.00 95.06 83 THR A O 1
ATOM 662 N N . PRO A 1 84 ? -8.833 7.544 17.606 1.00 95.00 84 PRO A N 1
ATOM 663 C CA . PRO A 1 84 ? -9.576 8.718 17.138 1.00 95.00 84 PRO A CA 1
ATOM 664 C C . PRO A 1 84 ? -8.812 10.037 17.310 1.00 95.00 84 PRO A C 1
ATOM 666 O O . PRO A 1 84 ? -8.863 10.914 16.451 1.00 95.00 84 PRO A O 1
ATOM 669 N N . LEU A 1 85 ? -8.045 10.161 18.401 1.00 95.06 85 LEU A N 1
ATOM 670 C CA . LEU A 1 85 ? -7.205 11.331 18.654 1.00 95.06 85 LEU A CA 1
ATOM 671 C C . LEU A 1 85 ? -6.132 11.503 17.573 1.00 95.06 85 LEU A C 1
ATOM 673 O O . LEU A 1 85 ? -5.915 12.614 17.097 1.00 95.06 85 LEU A O 1
ATOM 677 N N . LEU A 1 86 ? -5.458 10.415 17.187 1.00 93.75 86 LEU A N 1
ATOM 678 C CA . LEU A 1 86 ? -4.427 10.465 16.155 1.00 93.75 86 LEU A CA 1
ATOM 679 C C . LEU A 1 86 ? -5.032 10.739 14.773 1.00 93.75 86 LEU A C 1
ATOM 681 O O . LEU A 1 86 ? -4.464 11.516 14.015 1.00 93.75 86 LEU A O 1
ATOM 685 N N . TRP A 1 87 ? -6.201 10.163 14.474 1.00 94.06 87 TRP A N 1
ATOM 686 C CA . TRP A 1 87 ? -6.948 10.468 13.251 1.00 94.06 87 TRP A CA 1
ATOM 687 C C . TRP A 1 87 ? -7.235 11.965 13.133 1.00 94.06 87 TRP A C 1
ATOM 689 O O . TRP A 1 87 ? -6.904 12.571 12.115 1.00 94.06 87 TRP A O 1
ATOM 699 N N . ARG A 1 88 ? -7.785 12.574 14.194 1.00 93.19 88 ARG A N 1
ATOM 700 C CA . ARG A 1 88 ? -8.090 14.011 14.219 1.00 93.19 88 ARG A CA 1
ATOM 701 C C . ARG A 1 88 ? -6.831 14.863 14.076 1.00 93.19 88 ARG A C 1
ATOM 703 O O . ARG A 1 88 ? -6.863 15.872 13.387 1.00 93.19 88 ARG A O 1
ATOM 710 N N . ARG A 1 89 ? -5.714 14.456 14.687 1.00 92.94 89 ARG A N 1
ATOM 711 C CA . ARG A 1 89 ? -4.433 15.171 14.550 1.00 92.94 89 ARG A CA 1
ATOM 712 C C . ARG A 1 89 ? -3.883 15.152 13.126 1.00 92.94 89 ARG A C 1
ATOM 714 O O . ARG A 1 89 ? -3.304 16.147 12.720 1.00 92.94 89 ARG A O 1
ATOM 721 N N . LEU A 1 90 ? -4.027 14.039 12.406 1.00 91.00 90 LEU A N 1
ATOM 722 C CA . LEU A 1 90 ? -3.496 13.912 11.045 1.00 91.00 90 LEU A CA 1
ATOM 723 C C . LEU A 1 90 ? -4.427 14.521 9.992 1.00 91.00 90 LEU A C 1
ATOM 725 O O . LEU A 1 90 ? -3.956 15.226 9.112 1.00 91.00 90 LEU A O 1
ATOM 729 N N . SER A 1 91 ? -5.733 14.266 10.090 1.00 88.75 91 SER A N 1
ATOM 730 C CA . SER A 1 91 ? -6.717 14.724 9.096 1.00 88.75 91 SER A CA 1
ATOM 731 C C . SER A 1 91 ? -7.314 16.102 9.380 1.00 88.75 91 SER A C 1
ATOM 733 O O . SER A 1 91 ? -7.978 16.653 8.516 1.00 88.75 91 SER A O 1
ATOM 735 N N . GLY A 1 92 ? -7.207 16.618 10.609 1.00 89.75 92 GLY A N 1
ATOM 736 C CA . GLY A 1 92 ? -7.999 17.769 11.066 1.00 89.75 92 GLY A CA 1
ATOM 737 C C . GLY A 1 92 ? -9.494 17.469 11.266 1.00 89.75 92 GLY A C 1
ATOM 738 O O . GLY A 1 92 ? -10.227 18.319 11.768 1.00 89.75 92 GLY A O 1
ATOM 739 N N . GLN A 1 93 ? -9.959 16.260 10.933 1.00 87.69 93 GLN A N 1
ATOM 740 C CA . GLN A 1 93 ? -11.372 15.885 10.927 1.00 87.69 93 GLN A CA 1
ATOM 741 C C . GLN A 1 93 ? -11.772 15.041 12.132 1.00 87.69 93 GLN A C 1
ATOM 743 O O . GLN A 1 93 ? -10.967 14.340 12.752 1.00 87.69 93 GLN A O 1
ATOM 748 N N . GLN A 1 94 ? -13.067 15.062 12.446 1.00 90.31 94 GLN A N 1
ATOM 749 C CA . GLN A 1 94 ? -13.628 14.146 13.426 1.00 90.31 94 GLN A CA 1
ATOM 750 C C . GLN A 1 94 ? -13.487 12.698 12.947 1.00 90.31 94 GLN A C 1
ATOM 752 O O . GLN A 1 94 ? -13.821 12.369 11.811 1.00 90.31 94 GLN A O 1
ATOM 757 N N . ALA A 1 95 ? -12.998 11.828 13.829 1.00 90.62 95 ALA A N 1
ATOM 758 C CA . ALA A 1 95 ? -12.952 10.401 13.558 1.00 90.62 95 ALA A CA 1
ATOM 759 C C . ALA A 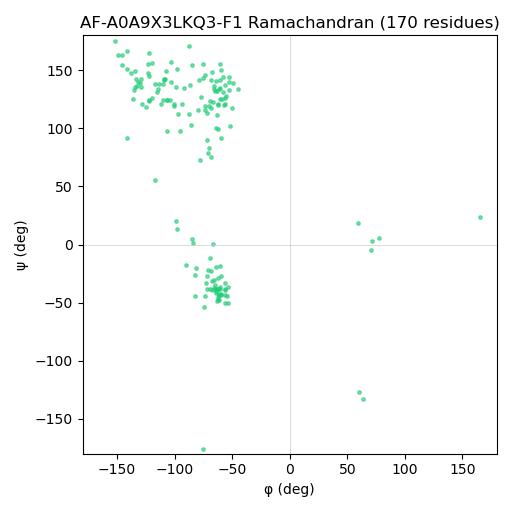1 95 ? -14.379 9.828 13.447 1.00 90.62 95 ALA A C 1
ATOM 761 O O . ALA A 1 95 ? -15.193 10.111 14.332 1.00 90.62 95 ALA A O 1
ATOM 762 N N . PRO A 1 96 ? -14.676 9.006 12.426 1.00 90.62 96 PRO A N 1
ATOM 763 C CA . PRO A 1 96 ? -15.953 8.307 12.327 1.00 90.62 96 PRO A CA 1
ATOM 764 C C . PRO A 1 96 ? -16.211 7.420 13.551 1.00 90.62 96 PRO A C 1
ATOM 766 O O . PRO A 1 96 ? -15.339 6.654 13.968 1.00 90.62 96 PRO A O 1
ATOM 769 N N . GLU A 1 97 ? -17.405 7.525 14.130 1.00 89.88 97 GLU A N 1
ATOM 770 C CA . GLU A 1 97 ? -17.786 6.742 15.306 1.00 89.88 97 GLU A CA 1
ATOM 771 C C . GLU A 1 97 ? -18.045 5.274 14.949 1.00 89.88 97 GLU A C 1
ATOM 773 O O . GLU A 1 97 ? -18.520 4.947 13.862 1.00 89.88 97 GLU A O 1
ATOM 778 N N . GLY A 1 98 ? -17.712 4.369 15.873 1.00 90.12 98 GLY A N 1
ATOM 779 C CA . GLY A 1 98 ? -17.990 2.937 15.730 1.00 90.12 98 GLY A CA 1
ATOM 780 C C . GLY A 1 98 ? -17.140 2.185 14.697 1.00 90.12 98 GLY A C 1
ATOM 781 O O . GLY A 1 98 ? -17.355 0.989 14.514 1.00 90.12 98 GLY A O 1
ATOM 782 N N . GLN A 1 99 ? -16.170 2.832 14.040 1.00 91.06 99 GLN A N 1
ATOM 783 C CA . GLN A 1 99 ? -15.292 2.185 13.059 1.00 91.06 99 GLN A CA 1
ATOM 784 C C . GLN A 1 99 ? -13.857 2.026 13.576 1.00 91.06 99 GLN A C 1
ATOM 786 O O . GLN A 1 99 ? -13.302 2.928 14.206 1.00 91.06 99 GLN A O 1
ATOM 791 N N . ASP A 1 100 ? -13.215 0.900 13.243 1.00 94.50 100 ASP A N 1
ATOM 792 C CA . ASP A 1 100 ? -11.760 0.793 13.373 1.00 94.50 100 ASP A CA 1
ATOM 793 C C . ASP A 1 100 ? -11.093 1.760 12.382 1.00 94.50 100 ASP A C 1
ATOM 795 O O . ASP A 1 100 ? -11.479 1.845 11.212 1.00 94.50 100 ASP A O 1
ATOM 799 N N . LEU A 1 101 ? -10.062 2.462 12.849 1.00 95.50 101 LEU A N 1
ATOM 800 C CA . LEU A 1 101 ? -9.326 3.465 12.084 1.00 95.50 101 LEU A CA 1
ATOM 801 C C . LEU A 1 101 ? -7.929 2.950 11.758 1.00 95.50 101 LEU A C 1
ATOM 803 O O . LEU A 1 101 ? -7.254 2.377 12.623 1.00 95.50 101 LEU A O 1
ATOM 807 N N . PHE A 1 102 ? -7.472 3.188 10.533 1.00 95.81 102 PHE A N 1
ATOM 808 C CA . PHE A 1 102 ? -6.195 2.688 10.051 1.00 95.81 102 PHE A CA 1
ATOM 809 C C . PHE A 1 102 ? -5.369 3.770 9.357 1.00 95.81 102 PHE A C 1
ATOM 811 O O . PHE A 1 102 ? -5.870 4.504 8.508 1.00 95.81 102 PHE A O 1
ATOM 818 N N . LEU A 1 103 ? -4.071 3.786 9.672 1.00 96.12 103 LEU A N 1
ATOM 819 C CA . LEU A 1 103 ? -3.045 4.368 8.815 1.00 96.12 103 LEU A CA 1
ATOM 820 C C . LEU A 1 103 ? -2.600 3.272 7.858 1.00 96.12 103 LEU A C 1
ATOM 822 O O . LEU A 1 103 ? -2.015 2.276 8.292 1.00 96.12 103 LEU A O 1
ATOM 826 N N . VAL A 1 104 ? -2.905 3.432 6.583 1.00 96.75 104 VAL A N 1
ATOM 827 C CA . VAL A 1 104 ? -2.444 2.561 5.507 1.00 96.75 104 VAL A CA 1
ATOM 828 C C . VAL A 1 104 ? -1.151 3.130 4.946 1.00 96.75 104 VAL A C 1
ATOM 830 O O . VAL A 1 104 ? -1.074 4.324 4.687 1.00 96.75 104 VAL A O 1
ATOM 833 N N . THR A 1 105 ? -0.154 2.276 4.742 1.00 97.06 105 THR A N 1
ATOM 834 C CA . THR A 1 105 ? 1.096 2.630 4.066 1.00 97.06 105 THR A CA 1
ATOM 835 C C . THR A 1 105 ? 1.269 1.714 2.870 1.00 97.06 105 THR A C 1
ATOM 837 O O . THR A 1 105 ? 1.264 0.486 3.019 1.00 97.06 105 THR A O 1
ATOM 840 N N . VAL A 1 106 ? 1.431 2.316 1.697 1.00 97.44 106 VAL A N 1
ATOM 841 C CA . VAL A 1 106 ? 1.760 1.618 0.457 1.00 97.44 106 VAL A CA 1
ATOM 842 C C . VAL A 1 106 ? 3.085 2.168 -0.031 1.00 97.44 106 VAL A C 1
ATOM 844 O O . VAL A 1 106 ? 3.224 3.383 -0.166 1.00 97.44 106 VAL A O 1
ATOM 847 N N . SER A 1 107 ? 4.047 1.285 -0.279 1.00 97.25 107 SER A N 1
ATOM 848 C CA . SER A 1 107 ? 5.312 1.673 -0.891 1.00 97.25 107 SER A CA 1
ATOM 849 C C . SER A 1 107 ? 5.580 0.898 -2.168 1.00 97.25 107 SER A C 1
ATOM 851 O O . SER A 1 107 ? 5.170 -0.257 -2.305 1.00 97.25 107 SER A O 1
ATOM 853 N N . VAL A 1 108 ? 6.251 1.549 -3.111 1.00 97.25 108 VAL A N 1
ATOM 854 C CA . VAL A 1 108 ? 6.673 0.961 -4.379 1.00 97.25 108 VAL A CA 1
ATOM 855 C C . VAL A 1 108 ? 8.157 1.224 -4.562 1.00 97.25 108 VAL A C 1
ATOM 857 O O . VAL A 1 108 ? 8.573 2.375 -4.605 1.00 97.25 108 VAL A O 1
ATOM 860 N N . GLU A 1 109 ? 8.936 0.157 -4.687 1.00 96.94 109 GLU A N 1
ATOM 861 C CA . GLU A 1 109 ? 10.335 0.215 -5.109 1.00 96.94 109 GLU A CA 1
ATOM 862 C C . GLU A 1 109 ? 10.395 -0.174 -6.586 1.00 96.94 109 GLU A C 1
ATOM 864 O O . GLU A 1 109 ? 9.971 -1.274 -6.945 1.00 96.94 109 GLU A O 1
ATOM 869 N N . CYS A 1 110 ? 10.874 0.712 -7.456 1.00 96.06 110 CYS A N 1
ATOM 870 C CA . CYS A 1 110 ? 10.914 0.455 -8.894 1.00 96.06 110 CYS A CA 1
ATOM 871 C C . CYS A 1 110 ? 12.084 1.165 -9.585 1.00 96.06 110 CYS A C 1
ATOM 873 O O . CYS A 1 110 ? 12.610 2.145 -9.051 1.00 96.06 110 CYS A O 1
ATOM 875 N N . PRO A 1 111 ? 12.450 0.750 -10.811 1.00 96.44 111 PRO A N 1
ATOM 876 C CA . PRO A 1 111 ? 13.347 1.529 -11.653 1.00 96.44 111 PRO A CA 1
ATOM 877 C C . PRO A 1 111 ? 12.856 2.969 -11.809 1.00 96.44 111 PRO A C 1
ATOM 879 O O . PRO A 1 111 ? 11.651 3.208 -11.918 1.00 96.44 111 PRO A O 1
ATOM 882 N N . GLN A 1 112 ? 13.782 3.930 -11.867 1.00 95.38 112 GLN A N 1
ATOM 883 C CA . GLN A 1 112 ? 13.446 5.361 -11.931 1.00 95.38 112 GLN A CA 1
ATOM 884 C C . GLN A 1 112 ? 12.523 5.699 -13.116 1.00 95.38 112 GLN A C 1
ATOM 886 O O . GLN A 1 112 ? 11.653 6.559 -13.008 1.00 95.38 112 GLN A O 1
ATOM 891 N N . TRP A 1 113 ? 12.662 4.983 -14.235 1.00 94.56 113 TRP A N 1
ATOM 892 C CA . TRP A 1 113 ? 11.832 5.194 -15.421 1.00 94.56 113 TRP A CA 1
ATOM 893 C C . TRP A 1 113 ? 10.358 4.797 -15.220 1.00 94.56 113 TRP A C 1
ATOM 895 O O . TRP A 1 113 ? 9.505 5.343 -15.908 1.00 94.56 113 TRP A O 1
ATOM 905 N N . MET A 1 114 ? 10.047 3.909 -14.263 1.00 95.19 114 MET A N 1
ATOM 906 C CA . MET A 1 114 ? 8.676 3.486 -13.923 1.00 95.19 114 MET A CA 1
ATOM 907 C C . MET A 1 114 ? 7.981 4.430 -12.928 1.00 95.19 114 MET A C 1
ATOM 909 O O . MET A 1 114 ? 6.888 4.125 -12.451 1.00 95.19 114 MET A O 1
ATOM 913 N N . HIS A 1 115 ? 8.607 5.550 -12.548 1.00 94.38 115 HIS A N 1
ATOM 914 C CA . HIS A 1 115 ? 8.089 6.445 -11.509 1.00 94.38 115 HIS A CA 1
ATOM 915 C C . HIS A 1 115 ? 6.641 6.876 -11.794 1.00 94.38 115 HIS A C 1
ATOM 917 O O . HIS A 1 115 ? 5.772 6.727 -10.935 1.00 94.38 115 HIS A O 1
ATOM 923 N N . ASN A 1 116 ? 6.344 7.354 -13.003 1.00 94.31 116 ASN A N 1
ATOM 924 C CA . ASN A 1 116 ? 5.018 7.886 -13.326 1.00 94.31 116 ASN A CA 1
ATOM 925 C C . ASN A 1 116 ? 3.921 6.815 -13.241 1.00 94.31 116 ASN A C 1
ATOM 927 O O . ASN A 1 116 ? 2.836 7.064 -12.711 1.00 94.31 116 ASN A O 1
ATOM 931 N N . GLU A 1 117 ? 4.190 5.612 -13.737 1.00 94.81 117 GLU A N 1
ATOM 932 C CA . GLU A 1 117 ? 3.250 4.497 -13.713 1.00 94.81 117 GLU A CA 1
ATOM 933 C C . GLU A 1 117 ? 3.069 3.940 -12.298 1.00 94.81 117 GLU A C 1
ATOM 935 O O . GLU A 1 117 ? 1.942 3.641 -11.899 1.00 94.81 117 GLU A O 1
ATOM 940 N N . SER A 1 118 ? 4.142 3.879 -11.505 1.00 94.75 118 SER A N 1
ATOM 941 C CA . SER A 1 118 ? 4.084 3.517 -10.085 1.00 94.75 118 SER A CA 1
ATOM 942 C C . SER A 1 118 ? 3.282 4.536 -9.268 1.00 94.75 118 SER A C 1
ATOM 944 O O . SER A 1 118 ? 2.477 4.149 -8.420 1.00 94.75 118 SER A O 1
ATOM 946 N N . THR A 1 119 ? 3.410 5.830 -9.570 1.00 94.94 119 THR A N 1
ATOM 947 C CA . THR A 1 119 ? 2.575 6.890 -8.985 1.00 94.94 119 THR A CA 1
ATOM 948 C C . THR A 1 119 ? 1.099 6.688 -9.326 1.00 94.94 119 THR A C 1
ATOM 950 O O . THR A 1 119 ? 0.257 6.684 -8.429 1.00 94.94 119 THR A O 1
ATOM 953 N N . ARG A 1 120 ? 0.764 6.424 -10.596 1.00 93.81 120 ARG A N 1
ATOM 954 C CA . ARG A 1 120 ? -0.623 6.119 -11.001 1.00 93.81 120 ARG A CA 1
ATOM 955 C C . ARG A 1 120 ? -1.162 4.872 -10.305 1.00 93.81 120 ARG A C 1
ATOM 957 O O . ARG A 1 120 ? -2.329 4.830 -9.921 1.00 93.81 120 ARG A O 1
ATOM 964 N N . LEU A 1 121 ? -0.330 3.848 -10.117 1.00 94.75 121 LEU A N 1
ATOM 965 C CA . LEU A 1 121 ? -0.713 2.655 -9.368 1.00 94.75 121 LEU A CA 1
ATOM 966 C C . LEU A 1 121 ? -1.060 2.994 -7.911 1.00 94.75 121 LEU A C 1
ATOM 968 O O . LEU A 1 121 ? -2.076 2.513 -7.410 1.00 94.75 121 LEU A O 1
ATOM 972 N N . LEU A 1 122 ? -0.272 3.838 -7.241 1.00 94.56 122 LEU A N 1
ATOM 973 C CA . LEU A 1 122 ? -0.565 4.300 -5.879 1.00 94.56 122 LEU A CA 1
ATOM 974 C C . LEU A 1 122 ? -1.907 5.040 -5.802 1.00 94.56 122 LEU A C 1
ATOM 976 O O . LEU A 1 122 ? -2.707 4.752 -4.908 1.00 94.56 122 LEU A O 1
ATOM 980 N N . GLU A 1 123 ? -2.204 5.901 -6.778 1.00 93.62 123 GLU A N 1
ATOM 981 C CA . GLU A 1 123 ? -3.513 6.558 -6.913 1.00 93.62 123 GLU A CA 1
ATOM 982 C C . GLU A 1 123 ? -4.637 5.530 -7.083 1.00 93.62 123 GLU A C 1
ATOM 984 O O . GLU A 1 123 ? -5.666 5.599 -6.406 1.00 93.62 123 GLU A O 1
ATOM 989 N N . PHE A 1 124 ? -4.429 4.506 -7.916 1.00 91.88 124 PHE A N 1
ATOM 990 C CA . PHE A 1 124 ? -5.401 3.430 -8.074 1.00 91.88 124 PHE A CA 1
ATOM 991 C C . PHE A 1 124 ? -5.585 2.582 -6.827 1.00 91.88 124 PHE A C 1
ATOM 993 O O . PHE A 1 124 ? -6.685 2.059 -6.663 1.00 91.88 124 PHE A O 1
ATOM 1000 N N . ILE A 1 125 ? -4.569 2.401 -5.980 1.00 92.31 125 ILE A N 1
ATOM 1001 C CA . ILE A 1 125 ? -4.660 1.625 -4.736 1.00 92.31 125 ILE A CA 1
ATOM 1002 C C . ILE A 1 125 ? -5.423 2.426 -3.681 1.00 92.31 125 ILE A C 1
ATOM 1004 O O . ILE A 1 125 ? -6.423 1.948 -3.133 1.00 92.31 125 ILE A O 1
ATOM 1008 N N . LEU A 1 126 ? -4.968 3.650 -3.423 1.00 92.00 126 LEU A N 1
ATOM 1009 C CA . LEU A 1 126 ? -5.440 4.482 -2.318 1.00 92.00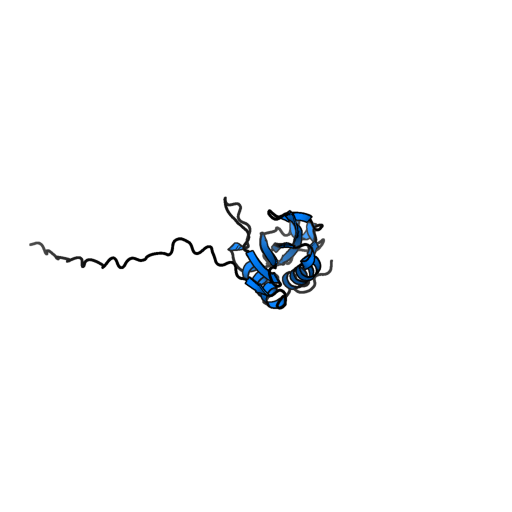 126 LEU A CA 1
ATOM 1010 C C . LEU A 1 126 ? -6.744 5.212 -2.645 1.00 92.00 126 LEU A C 1
ATOM 1012 O O . LEU A 1 126 ? -7.512 5.532 -1.739 1.00 92.00 126 LEU A O 1
ATOM 1016 N N . GLY A 1 127 ? -7.063 5.367 -3.931 1.00 85.94 127 GLY A N 1
ATOM 1017 C CA . GLY A 1 127 ? -8.321 5.948 -4.364 1.00 85.94 127 GLY A CA 1
ATOM 1018 C C . GLY A 1 127 ? -8.446 7.402 -3.927 1.00 85.94 127 GLY A C 1
ATOM 1019 O O . GLY A 1 127 ? -7.517 8.182 -4.090 1.00 85.94 127 GLY A O 1
ATOM 1020 N N . GLN A 1 128 ? -9.602 7.754 -3.366 1.00 77.56 128 GLN A N 1
ATOM 1021 C CA . GLN A 1 128 ? -9.893 9.112 -2.898 1.00 77.56 128 GLN A CA 1
ATOM 1022 C C . GLN A 1 128 ? -9.687 9.272 -1.383 1.00 77.56 128 GLN A C 1
ATOM 1024 O O . GLN A 1 128 ? -10.253 10.175 -0.765 1.00 77.56 128 GLN A O 1
ATOM 1029 N N . ALA A 1 129 ? -8.920 8.376 -0.756 1.00 81.62 129 ALA A N 1
ATOM 1030 C CA . ALA A 1 129 ? -8.577 8.531 0.650 1.00 81.62 129 ALA A CA 1
ATOM 1031 C C . ALA A 1 129 ? -7.808 9.840 0.874 1.00 81.62 129 ALA A C 1
ATOM 1033 O O . ALA A 1 129 ? -7.116 10.330 -0.018 1.00 81.62 129 ALA A O 1
ATOM 1034 N N . TRP A 1 130 ? -7.867 10.369 2.095 1.00 87.31 130 TRP A N 1
ATOM 1035 C CA . TRP A 1 130 ? -6.896 11.375 2.510 1.00 87.31 130 TRP A CA 1
ATOM 1036 C C . TRP A 1 130 ? -5.503 10.749 2.433 1.00 87.31 130 TRP A C 1
ATOM 1038 O O . TRP A 1 130 ? -5.294 9.686 3.028 1.00 87.31 130 TRP A O 1
ATOM 1048 N N . THR A 1 131 ? -4.577 11.376 1.704 1.00 89.62 131 THR A N 1
ATOM 1049 C CA . THR A 1 131 ? -3.226 10.845 1.486 1.00 89.62 131 THR A CA 1
ATOM 1050 C C . THR A 1 131 ? -2.130 11.853 1.793 1.00 89.62 131 THR A C 1
ATOM 1052 O O . THR A 1 131 ? -2.237 13.013 1.405 1.00 89.62 131 THR A O 1
ATOM 1055 N N . VAL A 1 132 ? -1.027 11.373 2.366 1.00 91.81 132 VAL A N 1
ATOM 1056 C CA . VAL A 1 132 ? 0.257 12.084 2.435 1.00 91.81 132 VAL A CA 1
ATOM 1057 C C . VAL A 1 132 ? 1.278 11.312 1.615 1.00 91.81 132 VAL A C 1
ATOM 1059 O O . VAL A 1 132 ? 1.368 10.089 1.721 1.00 91.81 132 VAL A O 1
ATOM 1062 N N . ARG A 1 133 ? 2.032 12.030 0.787 1.00 93.81 133 ARG A N 1
ATOM 1063 C CA . ARG A 1 133 ? 3.069 11.482 -0.089 1.00 93.81 133 ARG A CA 1
ATOM 1064 C C . ARG A 1 133 ? 4.420 11.867 0.505 1.00 93.81 133 ARG A C 1
ATOM 1066 O O . ARG A 1 133 ? 4.633 13.049 0.762 1.00 93.81 133 ARG A O 1
ATOM 1073 N N . GLU A 1 134 ? 5.285 10.894 0.761 1.00 93.81 134 GLU A N 1
ATOM 1074 C CA . GLU A 1 134 ? 6.682 11.183 1.097 1.00 93.81 134 GLU A CA 1
ATOM 1075 C C . GLU A 1 134 ? 7.450 11.591 -0.167 1.00 93.81 134 GLU A C 1
ATOM 1077 O O . GLU A 1 134 ? 7.073 11.206 -1.281 1.00 93.81 134 GLU A O 1
ATOM 1082 N N . ASP A 1 135 ? 8.531 12.353 0.008 1.00 93.94 135 ASP A N 1
ATOM 1083 C CA . ASP A 1 135 ? 9.428 12.681 -1.097 1.00 93.94 135 ASP A CA 1
ATOM 1084 C C . ASP A 1 135 ? 10.022 11.391 -1.691 1.00 93.94 135 ASP A C 1
ATOM 1086 O O . ASP A 1 135 ? 10.455 10.512 -0.933 1.00 93.94 135 ASP A O 1
ATOM 1090 N N . PRO A 1 136 ? 10.063 11.252 -3.030 1.00 94.88 136 PRO A N 1
ATOM 1091 C CA . PRO A 1 136 ? 10.676 10.098 -3.672 1.00 94.88 136 PRO A CA 1
ATOM 1092 C C . PRO A 1 136 ? 12.122 9.910 -3.212 1.00 94.88 136 PRO A C 1
ATOM 1094 O O . PRO A 1 136 ? 12.938 10.828 -3.293 1.00 94.88 136 PRO A O 1
ATOM 1097 N N . GLN A 1 137 ? 12.454 8.704 -2.758 1.00 95.44 137 GLN A N 1
ATOM 1098 C CA . GLN A 1 137 ? 13.817 8.373 -2.352 1.00 95.44 137 GLN A CA 1
ATOM 1099 C C . GLN A 1 137 ? 14.535 7.682 -3.503 1.00 95.44 137 GLN A C 1
ATOM 1101 O O . GLN A 1 137 ? 14.192 6.560 -3.876 1.00 95.44 137 GLN A O 1
ATOM 1106 N N . GLU A 1 138 ? 15.540 8.345 -4.066 1.00 95.06 138 GLU A N 1
ATOM 1107 C CA . GLU A 1 138 ? 16.372 7.776 -5.123 1.00 95.06 138 GLU A CA 1
ATOM 1108 C C . GLU A 1 138 ? 17.535 6.973 -4.538 1.00 95.06 138 GLU A C 1
ATOM 1110 O O . GLU A 1 138 ? 18.196 7.385 -3.583 1.00 95.06 138 GLU A O 1
ATOM 1115 N N . PHE A 1 139 ? 17.806 5.813 -5.126 1.00 93.88 139 PHE A N 1
ATOM 1116 C CA . PHE A 1 139 ? 18.925 4.964 -4.737 1.00 93.88 139 PHE A CA 1
ATOM 1117 C C . PHE A 1 139 ? 19.415 4.141 -5.929 1.00 93.88 139 PHE A C 1
ATOM 1119 O O . PHE A 1 139 ? 18.853 4.185 -7.023 1.00 93.88 139 PHE A O 1
ATOM 1126 N N . ARG A 1 140 ? 20.500 3.388 -5.734 1.00 93.69 140 ARG A N 1
ATOM 1127 C CA . ARG A 1 140 ? 20.976 2.415 -6.720 1.00 93.69 140 ARG A CA 1
ATOM 1128 C C . ARG A 1 140 ? 20.846 1.008 -6.177 1.00 93.69 140 ARG A C 1
ATOM 1130 O O . ARG A 1 140 ? 21.153 0.762 -5.011 1.00 93.69 140 ARG A O 1
ATOM 1137 N N . ASP A 1 141 ? 20.402 0.094 -7.028 1.00 91.12 141 ASP A N 1
ATOM 1138 C CA . ASP A 1 141 ? 20.370 -1.321 -6.686 1.00 91.12 141 ASP A CA 1
ATOM 1139 C C . ASP A 1 141 ? 21.775 -1.954 -6.740 1.00 91.12 141 ASP A C 1
ATOM 1141 O O . ASP A 1 141 ? 22.792 -1.297 -6.983 1.00 91.12 141 ASP A O 1
ATOM 1145 N N . ARG A 1 142 ? 21.834 -3.272 -6.530 1.00 90.62 142 ARG A N 1
ATOM 1146 C CA . ARG A 1 142 ? 23.087 -4.044 -6.581 1.00 90.62 142 ARG A CA 1
ATOM 1147 C C . ARG A 1 142 ? 23.741 -4.059 -7.965 1.00 90.62 142 ARG A C 1
ATOM 1149 O O . ARG A 1 142 ? 24.930 -4.335 -8.052 1.00 90.62 142 ARG A O 1
ATOM 1156 N N . ASN A 1 143 ? 22.978 -3.763 -9.013 1.00 91.56 143 ASN A N 1
ATOM 1157 C CA . ASN A 1 143 ? 23.435 -3.704 -10.396 1.00 91.56 143 ASN A CA 1
ATOM 1158 C C . ASN A 1 143 ? 23.736 -2.258 -10.835 1.00 91.56 143 ASN A C 1
ATOM 1160 O O . ASN A 1 143 ? 23.888 -1.997 -12.027 1.00 91.56 143 ASN A O 1
ATOM 1164 N N . HIS A 1 144 ? 23.815 -1.315 -9.887 1.00 90.38 144 HIS A N 1
ATOM 1165 C CA . HIS A 1 144 ? 24.010 0.117 -10.122 1.00 90.38 144 HIS A CA 1
ATOM 1166 C C . HIS A 1 144 ? 22.928 0.788 -10.982 1.00 90.38 144 HIS A C 1
ATOM 1168 O O . HIS A 1 144 ? 23.151 1.893 -11.487 1.00 90.38 144 HIS A O 1
ATOM 1174 N N . GLN A 1 145 ? 21.756 0.170 -11.118 1.00 90.88 145 GLN A N 1
ATOM 1175 C CA . GLN A 1 145 ? 20.617 0.755 -11.815 1.00 90.88 145 GLN A CA 1
ATOM 1176 C C . GLN A 1 145 ? 19.909 1.765 -10.912 1.00 90.88 145 GLN A C 1
ATOM 1178 O O . GLN A 1 145 ? 19.777 1.546 -9.707 1.00 90.88 145 GLN A O 1
ATOM 1183 N N . ALA A 1 146 ? 19.450 2.872 -11.499 1.00 94.88 146 ALA A N 1
ATOM 1184 C CA . ALA A 1 146 ? 18.709 3.902 -10.781 1.00 94.88 146 ALA A CA 1
ATOM 1185 C C . ALA A 1 146 ? 17.322 3.385 -10.374 1.00 94.88 146 ALA A C 1
ATOM 1187 O O . ALA A 1 146 ? 16.527 2.966 -11.219 1.00 94.88 146 ALA A O 1
ATOM 1188 N N . GLN A 1 147 ? 17.046 3.434 -9.076 1.00 96.62 147 GLN A N 1
ATOM 1189 C CA . GLN A 1 147 ? 15.787 3.044 -8.461 1.00 96.62 147 GLN A CA 1
ATOM 1190 C C . GLN A 1 147 ? 15.172 4.237 -7.734 1.00 96.62 147 GLN A C 1
ATOM 1192 O O . GLN A 1 147 ? 15.871 5.157 -7.303 1.00 96.62 147 GLN A O 1
ATOM 1197 N N . VAL A 1 148 ? 13.859 4.182 -7.565 1.00 96.81 148 VAL A N 1
ATOM 1198 C CA . VAL A 1 148 ? 13.090 5.115 -6.755 1.00 96.81 148 VAL A CA 1
ATOM 1199 C C . VAL A 1 148 ? 12.185 4.333 -5.808 1.00 96.81 148 VAL A C 1
ATOM 1201 O O . VAL A 1 148 ? 11.599 3.315 -6.183 1.00 96.81 148 VAL A O 1
ATOM 1204 N N . SER A 1 149 ? 12.091 4.803 -4.568 1.00 97.00 149 SER A N 1
ATOM 1205 C CA . SER A 1 149 ? 11.103 4.356 -3.593 1.00 97.00 149 SER A CA 1
ATOM 1206 C C . SER A 1 149 ? 10.053 5.445 -3.411 1.00 97.00 149 SER A C 1
ATOM 1208 O O . SER A 1 149 ? 10.379 6.593 -3.100 1.00 97.00 149 SER A O 1
ATOM 1210 N N . LEU A 1 150 ? 8.794 5.079 -3.625 1.00 97.19 150 LEU A N 1
ATOM 1211 C CA . LEU A 1 150 ? 7.628 5.931 -3.422 1.00 97.19 150 LEU A CA 1
ATOM 1212 C C . LEU A 1 150 ? 6.860 5.404 -2.216 1.00 97.19 150 LEU A C 1
ATOM 1214 O O . LEU A 1 150 ? 6.456 4.244 -2.234 1.00 97.19 150 LEU A O 1
ATOM 1218 N N . THR A 1 151 ? 6.605 6.238 -1.210 1.00 97.44 151 THR A N 1
ATOM 1219 C CA . THR A 1 151 ? 5.844 5.843 -0.013 1.00 97.44 151 THR A CA 1
ATOM 1220 C C . THR A 1 151 ? 4.672 6.783 0.194 1.00 97.44 151 THR A C 1
ATOM 1222 O O . THR A 1 151 ? 4.845 7.990 0.359 1.00 97.44 151 THR A O 1
ATOM 1225 N N . TRP A 1 152 ? 3.456 6.239 0.149 1.00 97.12 152 TRP A N 1
ATOM 1226 C CA . TRP A 1 152 ? 2.230 6.994 0.384 1.00 97.12 152 TRP A CA 1
ATOM 1227 C C . TRP A 1 152 ? 1.509 6.452 1.612 1.00 97.12 152 TRP A C 1
ATOM 1229 O O . TRP A 1 152 ? 1.369 5.240 1.811 1.00 97.12 152 TRP A O 1
ATOM 1239 N N . HIS A 1 153 ? 1.004 7.379 2.413 1.00 95.94 153 HIS A N 1
ATOM 1240 C CA . HIS A 1 153 ? 0.177 7.108 3.572 1.00 95.94 153 HIS A CA 1
ATOM 1241 C C . HIS A 1 153 ? -1.254 7.513 3.290 1.00 95.94 153 HIS A C 1
ATOM 1243 O O . HIS A 1 153 ? -1.485 8.545 2.668 1.00 95.94 153 HIS A O 1
ATOM 1249 N N . ALA A 1 154 ? -2.211 6.740 3.789 1.00 95.75 154 ALA A N 1
ATOM 1250 C CA . ALA A 1 154 ? -3.620 7.067 3.694 1.00 95.75 154 ALA A CA 1
ATOM 1251 C C . ALA A 1 154 ? -4.358 6.788 4.997 1.00 95.75 154 ALA A C 1
ATOM 1253 O O . ALA A 1 154 ? -4.043 5.837 5.715 1.00 95.75 154 ALA A O 1
ATOM 1254 N N . LEU A 1 155 ? -5.376 7.593 5.276 1.00 94.56 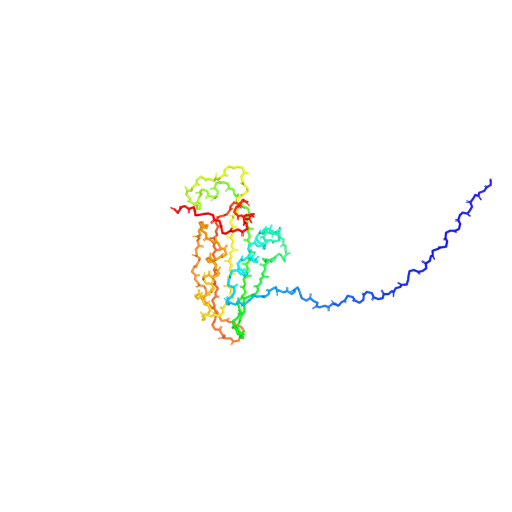155 LEU A N 1
ATOM 1255 C CA . LEU A 1 155 ? -6.306 7.337 6.368 1.00 94.56 155 LEU A CA 1
ATOM 1256 C C . LEU A 1 155 ? -7.515 6.579 5.829 1.00 94.56 155 LEU A C 1
ATOM 1258 O O . LEU A 1 155 ? -8.201 7.055 4.927 1.00 94.56 155 LEU A O 1
ATOM 1262 N N . MET A 1 156 ? -7.760 5.392 6.379 1.00 94.19 156 MET A N 1
ATOM 1263 C CA . MET A 1 156 ? -8.867 4.525 5.977 1.00 94.19 156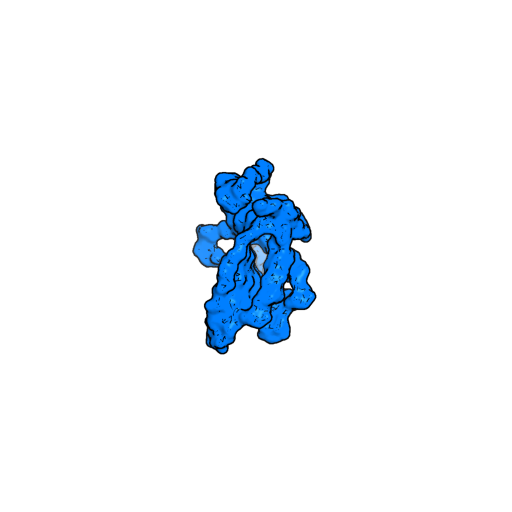 MET A CA 1
ATOM 1264 C C . MET A 1 156 ? -9.595 3.990 7.204 1.00 94.19 156 MET A C 1
ATOM 1266 O O . MET A 1 156 ? -8.980 3.656 8.218 1.00 94.19 156 MET A O 1
ATOM 1270 N N . THR A 1 157 ? -10.911 3.880 7.115 1.00 93.38 157 THR A N 1
ATOM 1271 C CA . THR A 1 157 ? -11.720 3.170 8.102 1.00 93.38 157 THR A CA 1
ATOM 1272 C C . THR A 1 157 ? -11.829 1.689 7.756 1.00 93.38 157 THR A C 1
ATOM 1274 O O . THR A 1 157 ? -11.432 1.238 6.681 1.00 93.38 157 THR A O 1
ATOM 1277 N N . GLN A 1 158 ? -12.380 0.893 8.669 1.00 92.00 158 GLN A N 1
ATOM 1278 C CA . GLN A 1 158 ? -12.694 -0.505 8.383 1.00 92.00 158 GLN A CA 1
ATOM 1279 C C . GLN A 1 158 ? -13.609 -0.650 7.163 1.00 92.00 158 GLN A C 1
ATOM 1281 O O . GLN A 1 158 ? -13.405 -1.564 6.371 1.00 92.00 158 GLN A O 1
ATOM 1286 N N . GLU A 1 159 ? -14.591 0.235 7.006 1.00 90.81 159 GLU A N 1
ATOM 1287 C CA . GLU A 1 159 ? -15.495 0.239 5.856 1.00 90.81 159 GLU A CA 1
ATOM 1288 C C . GLU A 1 159 ? -14.745 0.487 4.543 1.00 90.81 159 GLU A C 1
ATOM 1290 O O . GLU A 1 159 ? -14.896 -0.296 3.606 1.00 90.81 159 GLU A O 1
ATOM 1295 N N . ASP A 1 160 ? -13.855 1.484 4.513 1.00 89.94 160 ASP A N 1
ATOM 1296 C CA . ASP A 1 160 ? -13.000 1.787 3.358 1.00 89.94 160 ASP A CA 1
ATOM 1297 C C . ASP A 1 160 ? -12.166 0.569 2.926 1.00 89.94 160 ASP A C 1
ATOM 1299 O O . ASP A 1 160 ? -11.983 0.314 1.737 1.00 89.94 160 ASP A O 1
ATOM 1303 N N . LEU A 1 161 ? -11.679 -0.218 3.893 1.00 88.75 161 LEU A N 1
ATOM 1304 C CA . LEU A 1 161 ? -10.914 -1.433 3.616 1.00 88.75 161 LEU A CA 1
ATOM 1305 C C . LEU A 1 161 ? -11.783 -2.580 3.093 1.00 88.75 161 LEU A C 1
ATOM 1307 O O . LEU A 1 161 ? -11.289 -3.401 2.322 1.00 88.75 161 LEU A O 1
ATOM 1311 N N . GLN A 1 162 ? -13.041 -2.684 3.530 1.00 86.75 162 GLN A N 1
ATOM 1312 C CA . GLN A 1 162 ? -13.955 -3.742 3.083 1.00 86.75 162 GLN A CA 1
ATOM 1313 C C . GLN A 1 162 ? -14.625 -3.421 1.750 1.00 86.75 162 GLN A C 1
ATOM 1315 O O . GLN A 1 162 ? -14.976 -4.347 1.011 1.00 86.75 162 GLN A O 1
ATOM 1320 N N . ALA A 1 163 ? -14.774 -2.138 1.421 1.00 76.50 163 ALA A N 1
ATOM 1321 C CA . ALA A 1 163 ? -15.267 -1.709 0.130 1.00 76.50 163 ALA A CA 1
ATOM 1322 C C . ALA A 1 163 ? -14.387 -2.313 -0.978 1.00 76.50 163 ALA A C 1
ATOM 1324 O O . ALA A 1 163 ? -13.182 -2.089 -1.062 1.00 76.50 163 ALA A O 1
ATOM 1325 N N . GLY A 1 164 ? -14.992 -3.098 -1.875 1.00 59.88 164 GLY A N 1
ATOM 1326 C CA . GLY A 1 164 ? -14.294 -3.659 -3.041 1.00 59.88 164 GLY A CA 1
ATOM 1327 C C . GLY A 1 164 ? -13.853 -2.604 -4.068 1.00 59.88 164 GLY A C 1
ATOM 1328 O O . GLY A 1 164 ? -13.285 -2.956 -5.100 1.00 59.88 164 GLY A O 1
ATOM 1329 N N . LYS A 1 165 ? -14.134 -1.322 -3.805 1.00 57.81 165 LYS A N 1
ATOM 1330 C CA . LYS A 1 165 ? -13.832 -0.154 -4.637 1.00 57.81 165 LYS A CA 1
ATOM 1331 C C . LYS A 1 165 ? -12.976 0.839 -3.846 1.00 57.81 165 LYS A C 1
ATOM 1333 O O . LYS A 1 165 ? -12.857 0.732 -2.632 1.00 57.81 165 LYS A O 1
ATOM 1338 N N . ALA A 1 166 ? -12.372 1.792 -4.555 1.00 55.75 166 ALA A N 1
ATOM 1339 C CA . ALA A 1 166 ? -11.668 2.918 -3.949 1.00 55.75 166 ALA A CA 1
ATOM 1340 C C . ALA A 1 166 ? -12.526 3.602 -2.862 1.00 55.75 166 ALA A C 1
ATOM 1342 O O . ALA A 1 166 ? -13.725 3.778 -3.098 1.00 55.75 166 ALA A O 1
ATOM 1343 N N . PRO A 1 167 ? -11.937 3.994 -1.716 1.00 58.38 167 PRO A N 1
ATOM 1344 C CA . PRO A 1 167 ? -12.659 4.742 -0.692 1.00 58.38 167 PRO A CA 1
ATOM 1345 C C . PRO A 1 167 ? -13.195 6.060 -1.252 1.00 58.38 167 PRO A C 1
ATOM 1347 O O . PRO A 1 167 ? -12.617 6.624 -2.185 1.00 58.38 167 PRO A O 1
ATOM 1350 N N . ALA A 1 168 ? -14.320 6.513 -0.697 1.00 51.78 168 ALA A N 1
ATOM 1351 C CA . ALA A 1 168 ? -14.992 7.742 -1.104 1.00 51.78 168 ALA A CA 1
ATOM 1352 C C . ALA A 1 168 ? -14.146 8.981 -0.754 1.00 51.78 168 ALA A C 1
ATOM 1354 O O . ALA A 1 168 ? -13.428 8.955 0.250 1.00 51.78 168 ALA A O 1
ATOM 1355 N N . PRO A 1 169 ? -14.236 10.064 -1.550 1.00 47.94 169 PRO A N 1
ATOM 1356 C CA . PRO A 1 169 ? -13.485 11.286 -1.301 1.00 47.94 169 PRO A CA 1
ATOM 1357 C C . PRO A 1 169 ? -13.819 11.860 0.067 1.00 47.94 169 PRO A C 1
ATOM 1359 O O . PRO A 1 169 ? -14.981 12.119 0.381 1.00 47.94 169 PRO A O 1
ATOM 1362 N N . ARG A 1 170 ? -12.782 12.076 0.875 1.00 58.03 170 ARG A N 1
ATOM 1363 C CA . ARG A 1 170 ? -12.874 12.867 2.102 1.00 58.03 170 ARG A CA 1
ATOM 1364 C C . ARG A 1 170 ? -12.066 14.131 1.872 1.00 58.03 170 ARG A C 1
ATOM 1366 O O . ARG A 1 170 ? -10.894 14.047 1.517 1.00 58.03 170 ARG A O 1
ATOM 1373 N N . ALA A 1 171 ? -12.733 15.280 1.987 1.00 44.41 171 ALA A N 1
ATOM 1374 C CA . ALA A 1 171 ? -12.106 16.582 1.789 1.00 44.41 171 ALA A CA 1
ATOM 1375 C C . ALA A 1 171 ? -10.857 16.699 2.676 1.00 44.41 171 ALA A C 1
ATOM 1377 O O . ALA A 1 171 ? -10.872 16.208 3.806 1.00 44.41 171 ALA A O 1
ATOM 1378 N N . ALA A 1 172 ? -9.791 17.285 2.138 1.00 48.16 172 ALA A N 1
ATOM 1379 C CA . ALA A 1 172 ? -8.606 17.655 2.904 1.00 48.16 172 ALA A CA 1
ATOM 1380 C C . ALA A 1 172 ? -8.872 18.920 3.726 1.00 48.16 172 ALA A C 1
ATOM 1382 O O . ALA A 1 172 ? -9.662 19.768 3.249 1.00 48.16 172 ALA A O 1
#

Sequence (172 aa):
MKSRITTRRTPIPRSAIQRPANQRPSTRSFALSEPHRAAAEARAMLRHPRSLIRITPGWQAPRFTVEAGDSTAMVHVSRRRMTPLLWRRLSGQQAPEGQDLFLVTVSVECPQWMHNESTRLLEFILGQAWTVREDPQEFRDRNHQAQVSLTWHALMTQEDLQAGKAPAPRAA

Secondary structure (DSSP, 8-state):
---------PPPP-------TT------EEETT-HHHHHHHHHHHHHSTTSB---STT----EEEEEETTEEEEEEEEEEEE-HHHHHHHHSSPPPTTS-EEEEEEEEEEEGGGHHHHHHHHHHHHTTSEEEEPPPEEEE-TT--EEEEEEEEEEEEHHHHHSSSPPPP---

Solvent-accessible surface area (backbone atoms only — not comparable to full-atom values): 10044 Å² total; per-residue (Å²): 136,87,88,79,84,83,80,81,80,79,83,78,81,82,71,77,80,74,68,78,90,73,76,65,82,78,62,53,73,34,51,60,92,41,42,68,58,49,18,52,47,52,46,53,44,60,58,36,79,68,10,44,73,59,102,49,94,86,66,66,63,46,58,36,38,35,35,57,86,96,43,63,30,44,38,35,38,33,30,38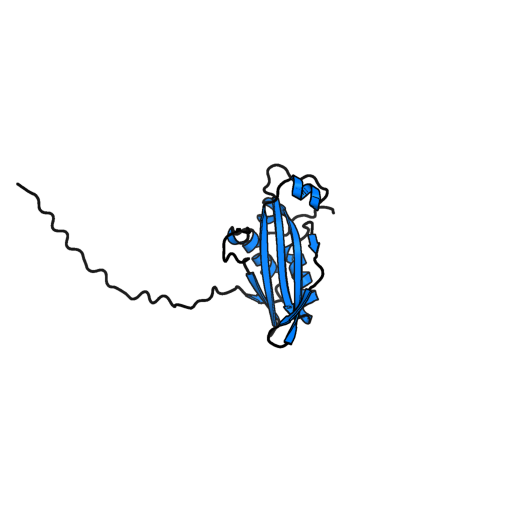,84,51,54,56,68,57,44,25,70,75,61,74,41,85,53,70,80,98,53,58,38,29,45,32,41,41,34,38,42,25,44,51,88,48,47,71,62,53,51,51,33,50,46,56,46,52,40,35,35,47,68,50,73,54,78,71,44,75,49,62,51,100,83,70,45,59,26,31,36,43,44,37,35,32,56,41,42,50,64,41,47,67,43,95,52,61,33,70,77,50,85,126

Organism: NCBI:txid2913499

Radius of gyration: 22.81 Å; Cα contacts (8 Å, |Δi|>4): 286; chains: 1; bounding box: 42×81×54 Å

Foldseek 3Di:
DDDDDDDDDDDDPCPDPPPPPPPPPPAAEEELVCLLVVLLVLLVLLLDPLQEDDPDPPRDFRWHWYDDPPWIKIKGKHKYWDDQVVVCVVVVDGDDPPWTKIKIKMKIKTFPVCVVSVVVSVCQNQPQFDKDWDDWDWDADPVRTIIIMTMMIGIDTPVCSVPSGHDDHDDD